Protein AF-A0A1B7VG88-F1 (afdb_monomer)

Sequence (111 aa):
MNPMKNVPGRVEEPDTAHDPNVTKEYDLTLTQVGSLISYVNSKCSANYNLYTFNCTTFAVESIRSAGQVAPSGSSWGICLPNALYKDLYQMKKRGDKSVTVAPLKSGERHE

Radius of gyration: 14.94 Å; Cα contacts (8 Å, |Δi|>4): 130;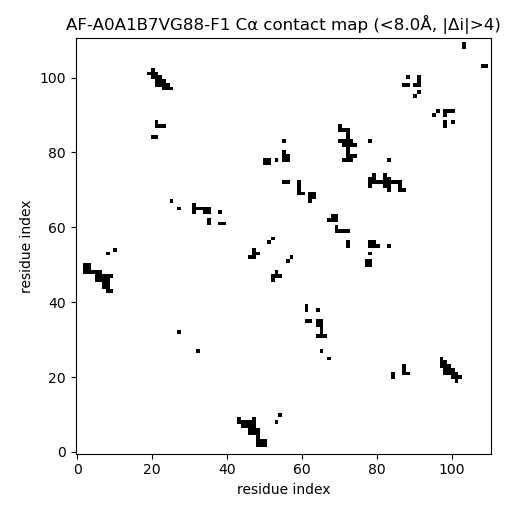 chains: 1; bounding box: 31×42×34 Å

pLDDT: mean 90.41, std 8.22, range [59.41, 98.31]

Foldseek 3Di:
DDLADWDFDDDDPPPPPDDDQKDFDDDADPVLVVQLVVLVVVCNRPTDHQFPHHPQNNVQVSCVSSVHDGFPCDDPNGRHPLSSLVRLVVCVVVPNPRMDGDDDDPPDDSD

Mean predicted aligned error: 4.61 Å

Solvent-accessible surface area (backbone atoms only — not comparable to full-atom values): 6715 Å² total; per-residue (Å²): 136,67,68,86,52,73,40,88,46,85,87,69,86,80,67,84,88,64,82,73,65,60,48,77,65,77,93,70,55,71,69,28,49,54,35,22,50,53,50,52,63,74,44,69,83,39,57,26,21,65,66,84,35,33,72,47,41,52,56,35,51,35,38,40,55,32,75,44,92,52,66,81,21,48,54,98,88,25,44,32,68,69,37,32,49,50,48,49,52,51,42,36,76,74,64,42,79,52,42,48,69,50,82,75,57,95,91,59,64,104,116

Secondary structure (DSSP, 8-state):
--TTS-EE----SS--S---SEEE-----HHHHHHHHHHHHHTTTPEEBTTTB-HHHHHHHHHHHTT------EETTEE-HHHHHHHHHHHHHTT-TTEEEPPPPTT----

Structure (mmCIF, N/CA/C/O backbone):
data_AF-A0A1B7VG88-F1
#
_entry.id   AF-A0A1B7VG88-F1
#
loop_
_atom_site.group_PDB
_atom_site.id
_atom_site.type_symbol
_atom_site.label_atom_id
_atom_site.label_alt_id
_atom_site.label_comp_id
_atom_site.label_asym_id
_atom_site.label_entity_id
_atom_site.label_seq_id
_atom_site.pdbx_PDB_ins_code
_atom_site.Cartn_x
_atom_site.Cartn_y
_atom_site.Cartn_z
_atom_site.occupancy
_atom_site.B_iso_or_equiv
_atom_site.auth_seq_id
_atom_site.auth_comp_id
_atom_site.auth_asym_id
_atom_site.auth_atom_id
_atom_site.pdbx_PDB_model_num
ATOM 1 N N . MET A 1 1 ? 7.020 18.276 -19.429 1.00 60.16 1 MET A N 1
ATOM 2 C CA . MET A 1 1 ? 6.880 16.964 -18.756 1.00 60.16 1 MET A CA 1
ATOM 3 C C . MET A 1 1 ? 5.870 16.143 -19.552 1.00 60.16 1 MET A C 1
ATOM 5 O O . MET A 1 1 ? 4.820 16.687 -19.858 1.00 60.16 1 MET A O 1
ATOM 9 N N . ASN A 1 2 ? 6.199 14.918 -19.984 1.00 74.94 2 ASN A N 1
ATOM 10 C CA . ASN A 1 2 ? 5.276 14.067 -20.753 1.00 74.94 2 ASN A CA 1
ATOM 11 C C . ASN A 1 2 ? 4.663 13.014 -19.809 1.00 74.94 2 ASN A C 1
ATOM 13 O O . ASN A 1 2 ? 5.389 12.099 -19.417 1.00 74.94 2 ASN A O 1
ATOM 17 N N . PRO A 1 3 ? 3.375 13.124 -19.439 1.00 71.31 3 PRO A N 1
ATOM 18 C CA . PRO A 1 3 ? 2.746 12.243 -18.451 1.00 71.31 3 PRO A CA 1
ATOM 19 C C . PRO A 1 3 ? 2.550 10.802 -18.947 1.00 71.31 3 PRO A C 1
ATOM 21 O O . PRO A 1 3 ? 2.326 9.908 -18.139 1.00 71.31 3 PRO A O 1
ATOM 24 N N . MET A 1 4 ? 2.674 10.562 -20.257 1.00 79.06 4 MET A N 1
ATOM 25 C CA . MET A 1 4 ? 2.591 9.229 -20.865 1.00 79.06 4 MET A CA 1
ATOM 26 C C . MET A 1 4 ? 3.937 8.492 -20.888 1.00 79.06 4 MET A C 1
ATOM 28 O O . MET A 1 4 ? 3.998 7.326 -21.277 1.00 79.06 4 MET A O 1
ATOM 32 N N . LYS A 1 5 ? 5.040 9.165 -20.534 1.00 84.94 5 LYS A N 1
ATOM 33 C CA . LYS A 1 5 ? 6.383 8.591 -20.626 1.00 84.94 5 LYS A CA 1
ATOM 34 C C . LYS A 1 5 ? 6.695 7.742 -19.393 1.00 84.94 5 LYS A C 1
ATOM 36 O O . LYS A 1 5 ? 6.583 8.211 -18.266 1.00 84.94 5 LYS A O 1
ATOM 41 N N . ASN A 1 6 ? 7.195 6.537 -19.642 1.00 87.56 6 ASN A N 1
ATOM 42 C CA . ASN A 1 6 ? 7.788 5.682 -18.622 1.00 87.56 6 ASN A CA 1
ATOM 43 C C . ASN A 1 6 ? 9.111 6.277 -18.118 1.00 87.56 6 ASN A C 1
ATOM 45 O O . ASN A 1 6 ? 9.982 6.636 -18.918 1.00 87.56 6 ASN A O 1
ATOM 49 N N . VAL A 1 7 ? 9.269 6.359 -16.801 1.00 86.31 7 VAL A N 1
ATOM 50 C CA . VAL A 1 7 ? 10.521 6.757 -16.137 1.00 86.31 7 VAL A CA 1
ATOM 51 C C . VAL A 1 7 ? 10.909 5.704 -15.099 1.00 86.31 7 VAL A C 1
ATOM 53 O O . VAL A 1 7 ? 10.020 5.000 -14.626 1.00 86.31 7 VAL A O 1
ATOM 56 N N . PRO A 1 8 ? 12.191 5.559 -14.723 1.00 86.25 8 PRO A N 1
ATOM 57 C CA . PRO A 1 8 ? 12.563 4.663 -13.630 1.00 86.25 8 PRO A CA 1
ATOM 58 C C . PRO A 1 8 ? 11.765 4.993 -12.361 1.00 86.25 8 PRO A C 1
ATOM 60 O O . PRO A 1 8 ? 11.738 6.148 -11.931 1.00 86.25 8 PRO A O 1
ATOM 63 N N . GLY A 1 9 ? 11.074 4.002 -11.795 1.00 80.38 9 GLY A N 1
ATOM 64 C CA . GLY A 1 9 ? 10.344 4.164 -10.541 1.00 80.38 9 GLY A CA 1
ATOM 65 C C . GLY A 1 9 ? 11.272 4.018 -9.339 1.00 80.38 9 GLY A C 1
ATOM 66 O O . GLY A 1 9 ? 12.145 3.156 -9.335 1.00 80.38 9 GLY A O 1
ATOM 67 N N . ARG A 1 10 ? 11.073 4.845 -8.309 1.00 79.06 10 ARG A N 1
ATOM 68 C CA . ARG A 1 10 ? 11.733 4.692 -7.006 1.00 79.06 10 ARG A CA 1
ATOM 69 C C . ARG A 1 10 ? 10.757 4.989 -5.877 1.00 79.06 10 ARG A C 1
ATOM 71 O O . ARG A 1 10 ? 9.914 5.874 -6.013 1.00 79.06 10 ARG A O 1
ATOM 78 N N . VAL A 1 11 ? 10.904 4.256 -4.782 1.00 78.06 11 VAL A N 1
ATOM 79 C CA . VAL A 1 11 ? 10.304 4.557 -3.481 1.00 78.06 11 VAL A CA 1
ATOM 80 C C . VAL A 1 11 ? 11.470 4.695 -2.517 1.00 78.06 11 VAL A C 1
ATOM 82 O O . VAL A 1 11 ? 12.347 3.833 -2.506 1.00 78.06 11 VAL A O 1
ATOM 85 N N . GLU A 1 12 ? 11.508 5.789 -1.769 1.00 80.12 12 GLU A N 1
ATOM 86 C CA . GLU A 1 12 ? 12.565 6.054 -0.797 1.00 80.12 12 GLU A CA 1
ATOM 87 C C . GLU A 1 12 ? 11.978 6.145 0.597 1.00 80.12 12 GLU A C 1
ATOM 89 O O . GLU A 1 12 ? 10.906 6.714 0.779 1.00 80.12 12 GLU A O 1
ATOM 94 N N . GLU A 1 13 ? 12.708 5.582 1.553 1.00 77.12 13 GLU A N 1
ATOM 95 C CA . GLU A 1 13 ? 12.389 5.634 2.972 1.00 77.12 13 GLU A CA 1
ATOM 96 C C . GLU A 1 13 ? 13.602 6.234 3.708 1.00 77.12 13 GLU A C 1
ATOM 98 O O . GLU A 1 13 ? 14.720 5.739 3.514 1.00 77.12 13 GLU A O 1
ATOM 103 N N . PRO A 1 14 ? 13.424 7.277 4.540 1.00 78.00 14 PRO A N 1
ATOM 104 C CA . PRO A 1 14 ? 12.159 7.962 4.824 1.00 78.00 14 PRO A CA 1
ATOM 105 C C . PRO A 1 14 ? 11.710 8.904 3.692 1.00 78.00 14 PRO A C 1
ATOM 107 O O . PRO A 1 14 ? 12.537 9.616 3.114 1.00 78.00 14 PRO A O 1
ATOM 110 N N . ASP A 1 15 ? 10.399 8.981 3.422 1.00 78.75 15 ASP A N 1
ATOM 111 C CA . ASP A 1 15 ? 9.841 10.124 2.683 1.00 78.75 15 ASP A CA 1
ATOM 112 C C . ASP A 1 15 ? 9.898 11.361 3.588 1.00 78.75 15 ASP A C 1
ATOM 114 O O . ASP A 1 15 ? 9.217 11.452 4.606 1.00 78.75 15 ASP A O 1
ATOM 118 N N . THR A 1 16 ? 10.764 12.304 3.228 1.00 84.25 16 THR A N 1
ATOM 119 C CA . THR A 1 16 ? 10.954 13.576 3.946 1.00 84.25 16 THR A CA 1
ATOM 120 C C . THR A 1 16 ? 10.321 14.756 3.217 1.00 84.25 16 THR A C 1
ATOM 122 O O . THR A 1 16 ? 10.348 15.878 3.719 1.00 84.25 16 THR A O 1
ATOM 125 N N . ALA A 1 17 ? 9.772 14.523 2.022 1.00 84.69 17 ALA A N 1
ATOM 126 C CA . ALA A 1 17 ? 9.201 15.561 1.177 1.00 84.69 17 ALA A CA 1
ATOM 127 C C . ALA A 1 17 ? 7.694 15.739 1.405 1.00 84.69 17 ALA A C 1
ATOM 129 O O . ALA A 1 17 ? 7.161 16.806 1.093 1.00 84.69 17 ALA A O 1
ATOM 130 N N . HIS A 1 18 ? 7.008 14.725 1.941 1.00 82.38 18 HIS A N 1
ATOM 131 C CA . HIS A 1 18 ? 5.557 14.744 2.104 1.00 82.38 18 HIS A CA 1
ATOM 132 C C . HIS A 1 18 ? 5.120 14.264 3.488 1.00 82.38 18 HIS A C 1
ATOM 134 O O . HIS A 1 18 ? 5.552 13.218 3.963 1.00 82.38 18 HIS A O 1
ATOM 140 N N . ASP A 1 19 ? 4.172 14.991 4.082 1.00 85.44 19 ASP A N 1
ATOM 141 C CA . ASP A 1 19 ? 3.422 14.527 5.248 1.00 85.44 19 ASP A CA 1
ATOM 142 C C . ASP A 1 19 ? 2.169 13.755 4.789 1.00 85.44 19 ASP A C 1
ATOM 144 O O . ASP A 1 19 ? 1.453 14.216 3.889 1.00 8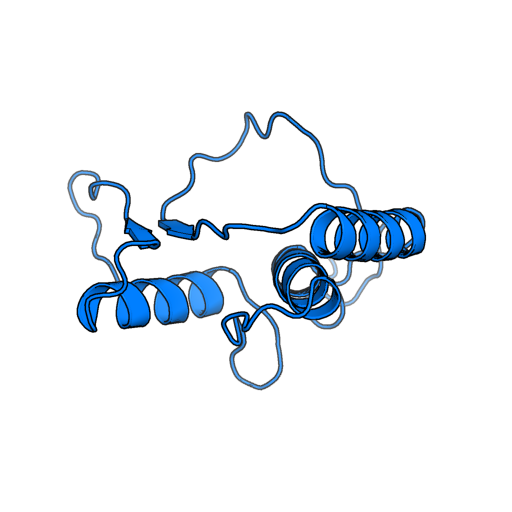5.44 19 ASP A O 1
ATOM 148 N N . PRO A 1 20 ? 1.841 12.601 5.397 1.00 87.19 20 PRO A N 1
ATOM 149 C CA . PRO A 1 20 ? 0.652 11.847 5.026 1.00 87.19 20 PRO A CA 1
ATOM 150 C C . PRO A 1 20 ? -0.628 12.541 5.513 1.00 87.19 20 PRO A C 1
ATOM 152 O O . PRO A 1 20 ? -0.838 12.738 6.707 1.00 87.19 20 PRO A O 1
ATOM 155 N N . ASN A 1 21 ? -1.553 12.824 4.590 1.00 90.75 21 ASN A N 1
ATOM 156 C CA . ASN A 1 21 ? -2.892 13.333 4.929 1.00 90.75 21 ASN A CA 1
ATOM 157 C C . ASN A 1 21 ? -3.834 12.235 5.460 1.00 90.75 21 ASN A C 1
ATOM 159 O O . ASN A 1 21 ? -4.848 12.521 6.103 1.00 90.75 21 ASN A O 1
ATOM 163 N N . VAL A 1 22 ? -3.535 10.971 5.154 1.00 92.88 22 VAL A N 1
ATOM 164 C CA . VAL A 1 22 ? -4.263 9.794 5.631 1.00 92.88 22 VAL A CA 1
ATOM 165 C C . VAL A 1 22 ? -3.333 8.584 5.647 1.00 92.88 22 VAL A C 1
ATOM 167 O O . VAL A 1 22 ? -2.537 8.400 4.728 1.00 92.88 22 VAL A O 1
ATOM 170 N N . THR A 1 23 ? -3.484 7.737 6.659 1.00 94.06 23 THR A N 1
ATOM 171 C CA . THR A 1 23 ? -2.738 6.488 6.829 1.00 94.06 23 THR A CA 1
ATOM 172 C C . THR A 1 23 ? -3.718 5.344 7.047 1.00 94.06 23 THR A C 1
ATOM 174 O O . THR A 1 23 ? -4.722 5.508 7.741 1.00 94.06 23 THR A O 1
ATOM 177 N N . LYS A 1 24 ? -3.431 4.182 6.457 1.00 95.81 24 LYS A N 1
ATOM 178 C CA . LYS A 1 24 ? -4.137 2.922 6.708 1.00 95.81 24 LYS A CA 1
ATOM 179 C C . LYS A 1 24 ? -3.134 1.893 7.203 1.00 95.81 24 LYS A C 1
ATOM 181 O O . LYS A 1 24 ? -2.168 1.598 6.507 1.00 95.81 24 LYS A O 1
ATOM 186 N N . GLU A 1 25 ? -3.410 1.320 8.361 1.00 96.25 25 GLU A N 1
ATOM 187 C CA . GLU A 1 25 ? -2.581 0.284 8.970 1.00 96.25 25 GLU A CA 1
ATOM 188 C C . GLU A 1 25 ? -3.137 -1.108 8.652 1.00 96.25 25 GLU A C 1
ATOM 190 O O . GLU A 1 25 ? -4.349 -1.290 8.486 1.00 96.25 25 GLU A O 1
ATOM 195 N N . TYR A 1 26 ? -2.253 -2.095 8.532 1.00 96.38 26 TYR A N 1
ATOM 196 C CA . TYR A 1 26 ? -2.616 -3.496 8.338 1.00 96.38 26 TYR A CA 1
ATOM 197 C C . TYR A 1 26 ? -1.788 -4.358 9.279 1.00 96.38 26 TYR A C 1
ATOM 199 O O . TYR A 1 26 ? -0.559 -4.310 9.236 1.00 96.38 26 TYR A O 1
ATOM 207 N N . ASP A 1 27 ? -2.464 -5.198 10.055 1.00 96.38 27 ASP A N 1
ATOM 208 C CA . ASP A 1 27 ? -1.806 -6.262 10.800 1.00 96.38 27 ASP A CA 1
ATOM 209 C C . ASP A 1 27 ? -1.526 -7.423 9.846 1.00 96.38 27 ASP A C 1
ATOM 211 O O . ASP A 1 27 ? -2.439 -8.007 9.251 1.00 96.38 27 ASP A O 1
ATOM 215 N N . LEU A 1 28 ? -0.245 -7.736 9.666 1.00 96.88 28 LEU A N 1
ATOM 216 C CA . LEU A 1 28 ? 0.210 -8.789 8.766 1.00 96.88 28 LEU A CA 1
ATOM 217 C C . LEU A 1 28 ? 0.850 -9.923 9.562 1.00 96.88 28 LEU A C 1
ATOM 219 O O . LEU A 1 28 ? 1.697 -9.706 10.425 1.00 96.88 28 LEU A O 1
ATOM 223 N N . THR A 1 29 ? 0.498 -11.156 9.211 1.00 98.12 29 THR A N 1
ATOM 224 C CA . THR A 1 29 ? 1.270 -12.331 9.631 1.00 98.12 29 THR A CA 1
ATOM 225 C C . THR A 1 29 ? 2.621 -12.373 8.912 1.00 98.12 29 THR A C 1
ATOM 227 O O . THR A 1 29 ? 2.793 -11.780 7.844 1.00 98.12 29 THR A O 1
ATOM 230 N N . LEU A 1 30 ? 3.574 -13.152 9.434 1.00 97.69 30 LEU A N 1
ATOM 231 C CA . LEU A 1 30 ? 4.892 -13.318 8.809 1.00 97.69 30 LEU A CA 1
ATOM 232 C C . LEU A 1 30 ? 4.805 -13.778 7.341 1.00 97.69 30 LEU A C 1
ATOM 234 O O . LEU A 1 30 ? 5.532 -13.274 6.487 1.00 97.69 30 LEU A O 1
ATOM 238 N N . THR A 1 31 ? 3.885 -14.690 7.019 1.00 98.19 31 THR A N 1
ATOM 239 C CA . THR A 1 31 ? 3.674 -15.169 5.643 1.00 98.19 31 THR A CA 1
ATOM 240 C C . THR A 1 31 ? 3.167 -14.061 4.717 1.00 98.19 31 THR A C 1
ATOM 242 O O . THR A 1 31 ? 3.594 -13.965 3.564 1.00 98.19 31 THR A O 1
ATOM 245 N N . GLN A 1 32 ? 2.288 -13.190 5.216 1.00 98.31 32 GLN A N 1
ATOM 246 C CA . GLN A 1 32 ? 1.782 -12.051 4.448 1.00 98.31 32 GLN A CA 1
ATOM 247 C C . GLN A 1 32 ? 2.872 -10.999 4.227 1.00 98.31 32 GLN A C 1
ATOM 249 O O . GLN A 1 32 ? 2.996 -10.487 3.116 1.00 98.31 32 GLN A O 1
ATOM 254 N N . VAL A 1 33 ? 3.717 -10.748 5.234 1.00 97.94 33 VAL A N 1
ATOM 255 C CA . VAL A 1 33 ? 4.917 -9.910 5.086 1.00 97.94 33 VAL A CA 1
ATOM 256 C C . VAL A 1 33 ? 5.853 -10.488 4.021 1.00 97.94 33 VAL A C 1
ATOM 258 O O . VAL A 1 33 ? 6.285 -9.761 3.131 1.00 97.94 33 VAL A O 1
ATOM 261 N N . GLY A 1 34 ? 6.117 -11.799 4.039 1.00 98.31 34 GLY A N 1
ATOM 262 C CA . GLY A 1 34 ? 6.938 -12.457 3.015 1.00 98.31 34 GLY A CA 1
ATOM 263 C C . GLY A 1 34 ? 6.367 -12.319 1.596 1.00 98.31 34 GLY A C 1
ATOM 264 O O . GLY A 1 34 ? 7.113 -12.095 0.640 1.00 98.31 34 GLY A O 1
ATOM 265 N N . SER A 1 35 ? 5.041 -12.385 1.461 1.00 98.31 35 SER A N 1
ATOM 266 C CA . SER A 1 35 ? 4.348 -12.203 0.176 1.00 98.31 35 SER A CA 1
ATOM 267 C C . SER A 1 35 ? 4.432 -10.754 -0.316 1.00 98.31 35 SER A C 1
ATOM 269 O O . SER A 1 35 ? 4.715 -10.516 -1.491 1.00 98.31 35 SER A O 1
ATOM 271 N N . LEU A 1 36 ? 4.277 -9.784 0.591 1.00 97.62 36 LEU A N 1
ATOM 272 C CA . LEU A 1 36 ? 4.465 -8.361 0.304 1.00 97.62 36 LEU A CA 1
ATOM 273 C C . LEU A 1 36 ? 5.895 -8.074 -0.161 1.00 97.62 36 LEU A C 1
ATOM 275 O O . LEU A 1 36 ? 6.085 -7.474 -1.215 1.00 97.62 36 LEU A O 1
ATOM 279 N N . ILE A 1 37 ? 6.904 -8.542 0.580 1.00 96.81 37 ILE A N 1
ATOM 280 C CA . ILE A 1 37 ? 8.320 -8.346 0.231 1.00 96.81 37 ILE A CA 1
ATOM 281 C C . ILE A 1 37 ? 8.633 -8.965 -1.136 1.00 96.81 37 ILE A C 1
ATOM 283 O O . ILE A 1 37 ? 9.323 -8.351 -1.949 1.00 96.81 37 ILE A O 1
ATOM 287 N N . SER A 1 38 ? 8.093 -10.151 -1.427 1.00 97.75 38 SER A N 1
ATOM 288 C CA . SER A 1 38 ? 8.271 -10.801 -2.732 1.00 97.75 38 SER A CA 1
ATOM 289 C C . SER A 1 38 ? 7.705 -9.951 -3.873 1.00 97.75 38 SER A C 1
ATOM 291 O O . SER A 1 38 ? 8.367 -9.777 -4.899 1.00 97.75 38 SER A O 1
ATOM 293 N N . TYR A 1 39 ? 6.517 -9.366 -3.685 1.00 97.12 39 TYR A N 1
ATOM 294 C CA . TYR A 1 39 ? 5.944 -8.432 -4.650 1.00 97.12 39 TYR A CA 1
ATOM 295 C C . TYR A 1 39 ? 6.817 -7.182 -4.814 1.00 97.12 39 TYR A C 1
ATOM 297 O O . TYR A 1 39 ? 7.164 -6.840 -5.943 1.00 97.12 39 TYR A O 1
ATOM 305 N N . VAL A 1 40 ? 7.234 -6.543 -3.717 1.00 94.50 40 VAL A N 1
ATOM 306 C CA . VAL A 1 40 ? 8.093 -5.347 -3.748 1.00 94.50 40 VAL A CA 1
ATOM 307 C C . VAL A 1 40 ? 9.381 -5.617 -4.528 1.00 94.50 40 VAL A C 1
ATOM 309 O O . VAL A 1 40 ? 9.699 -4.879 -5.461 1.00 94.50 40 VAL A O 1
ATOM 312 N N . ASN A 1 41 ? 10.064 -6.723 -4.230 1.00 94.69 41 ASN A N 1
ATOM 313 C CA . ASN A 1 41 ? 11.294 -7.115 -4.916 1.00 94.69 41 ASN A CA 1
ATOM 314 C C . ASN A 1 41 ? 11.073 -7.355 -6.417 1.00 94.69 41 ASN A C 1
ATOM 316 O O . ASN A 1 41 ? 11.909 -6.975 -7.236 1.00 94.69 41 ASN A O 1
ATOM 320 N N . SER A 1 42 ? 9.921 -7.913 -6.808 1.00 95.00 42 SER A N 1
ATOM 321 C CA . SER A 1 42 ? 9.574 -8.105 -8.226 1.00 95.00 42 SER A CA 1
ATOM 322 C C . SER A 1 42 ? 9.407 -6.790 -9.005 1.00 95.00 42 SER A C 1
ATOM 324 O O . SER A 1 42 ? 9.408 -6.796 -10.237 1.00 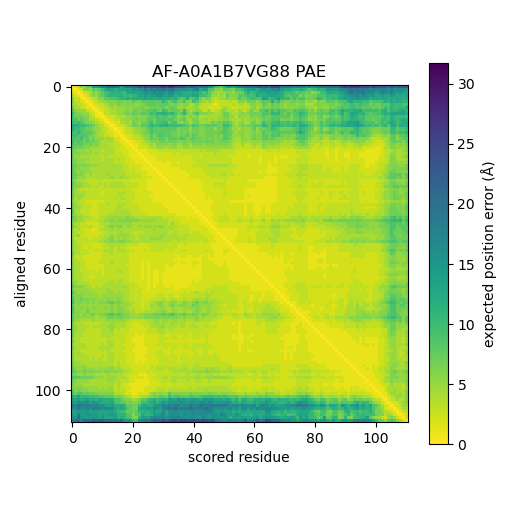95.00 42 SER A O 1
ATOM 326 N N . LYS A 1 43 ? 9.261 -5.655 -8.305 1.00 94.19 43 LYS A N 1
ATOM 327 C CA . LYS A 1 43 ? 9.032 -4.328 -8.889 1.00 94.19 43 LYS A CA 1
ATOM 328 C C . LYS A 1 43 ? 10.233 -3.386 -8.788 1.00 94.19 43 LYS A C 1
ATOM 330 O O . LYS A 1 43 ? 10.127 -2.264 -9.272 1.00 94.19 43 LYS A O 1
ATOM 335 N N . CYS A 1 44 ? 11.383 -3.816 -8.259 1.00 89.31 44 CYS A N 1
ATOM 336 C CA . CYS A 1 44 ? 12.576 -2.960 -8.136 1.00 89.31 44 CYS A CA 1
ATOM 337 C C . CYS A 1 44 ? 13.079 -2.377 -9.470 1.00 89.31 44 CYS A C 1
ATOM 339 O O . CYS A 1 44 ? 13.741 -1.345 -9.475 1.00 89.31 44 CYS A O 1
ATOM 341 N N . SER A 1 45 ? 12.768 -3.015 -10.602 1.00 89.19 45 SER A N 1
ATOM 342 C CA . SER A 1 45 ? 13.111 -2.524 -11.947 1.00 89.19 45 SER A CA 1
ATOM 343 C C . SER A 1 45 ? 11.895 -2.038 -12.743 1.00 89.19 45 SER A C 1
ATOM 345 O O . SER A 1 45 ? 11.974 -1.882 -13.961 1.00 89.19 45 SER A O 1
ATOM 347 N N . ALA A 1 46 ? 10.747 -1.837 -12.088 1.00 90.75 46 ALA A N 1
ATOM 348 C CA . ALA A 1 46 ? 9.540 -1.375 -12.755 1.00 90.75 46 ALA A CA 1
ATOM 349 C C . ALA A 1 46 ? 9.666 0.095 -13.183 1.00 90.75 46 ALA A C 1
ATOM 351 O O . ALA A 1 46 ? 10.220 0.942 -12.479 1.00 90.75 46 ALA A O 1
ATOM 352 N N . ASN A 1 47 ? 9.092 0.409 -14.343 1.00 92.44 47 ASN A N 1
ATOM 353 C CA . ASN A 1 47 ? 8.965 1.789 -14.785 1.00 92.44 47 ASN A CA 1
ATOM 354 C C . ASN A 1 47 ? 7.726 2.431 -14.157 1.00 92.44 47 ASN A C 1
ATOM 356 O O . ASN A 1 47 ? 6.633 1.869 -14.210 1.00 92.44 47 ASN A O 1
ATOM 360 N N . TYR A 1 48 ? 7.897 3.635 -13.627 1.00 90.56 48 TYR A N 1
ATOM 361 C CA . TYR A 1 48 ? 6.810 4.512 -13.236 1.00 90.56 48 TYR A CA 1
ATOM 362 C C . TYR A 1 48 ? 6.097 5.065 -14.474 1.00 90.56 48 TYR A C 1
ATOM 364 O O . TYR A 1 48 ? 6.729 5.593 -15.395 1.00 90.56 48 TYR A O 1
ATOM 372 N N . ASN A 1 49 ? 4.770 5.003 -14.451 1.00 91.81 49 ASN A N 1
ATOM 373 C CA . ASN A 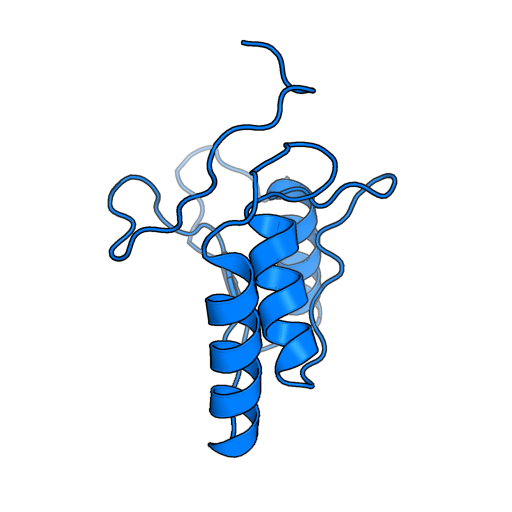1 49 ? 3.872 5.636 -15.403 1.00 91.81 49 ASN A CA 1
ATOM 374 C C . ASN A 1 49 ? 2.663 6.194 -14.653 1.00 91.81 49 ASN A C 1
ATOM 376 O O . ASN A 1 49 ? 2.021 5.472 -13.889 1.00 91.81 49 ASN A O 1
ATOM 380 N N . LEU A 1 50 ? 2.318 7.456 -14.909 1.00 89.31 50 LEU A N 1
ATOM 381 C CA . LEU A 1 50 ? 1.232 8.131 -14.202 1.00 89.31 50 LEU A CA 1
ATOM 382 C C . LEU A 1 50 ? -0.115 7.404 -14.336 1.00 89.31 50 LEU A C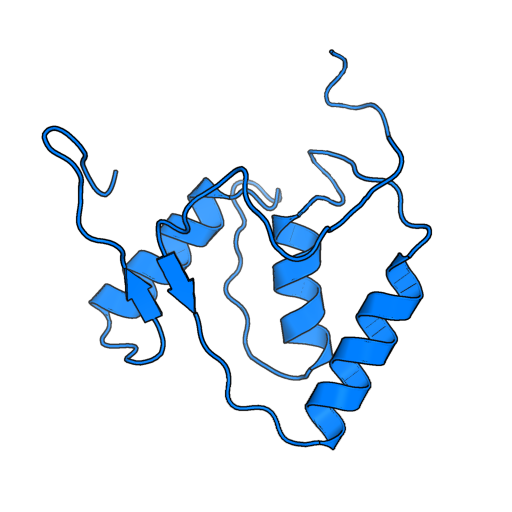 1
ATOM 384 O O . LEU A 1 50 ? -0.900 7.419 -13.392 1.00 89.31 50 LEU A O 1
ATOM 388 N N . TYR A 1 51 ? -0.372 6.769 -15.478 1.00 90.56 51 TYR A N 1
ATOM 389 C CA . TYR A 1 51 ? -1.664 6.170 -15.801 1.00 90.56 51 TYR A CA 1
ATOM 390 C C . TYR A 1 51 ? -1.718 4.661 -15.568 1.00 90.56 51 TYR A C 1
ATOM 392 O O . TYR A 1 51 ? -2.794 4.145 -15.279 1.00 90.56 51 TYR A O 1
ATOM 400 N N . THR A 1 52 ? -0.589 3.953 -15.691 1.00 90.44 52 THR A N 1
ATOM 401 C CA . THR A 1 52 ? -0.584 2.478 -15.671 1.00 90.44 52 THR A CA 1
ATOM 402 C C . THR A 1 52 ? 0.161 1.851 -14.497 1.00 90.44 52 THR A C 1
ATOM 404 O O . THR A 1 52 ? -0.160 0.726 -14.135 1.00 90.44 52 THR A O 1
ATOM 407 N N . PHE A 1 53 ? 1.164 2.517 -13.912 1.00 92.75 53 PHE A N 1
ATOM 408 C CA . PHE A 1 53 ? 1.904 1.981 -12.763 1.00 92.75 53 PHE A CA 1
ATOM 409 C C . PHE A 1 53 ? 2.599 3.103 -11.986 1.00 92.75 5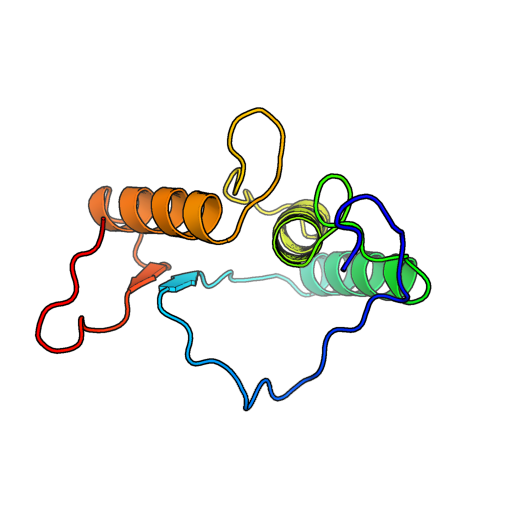3 PHE A C 1
ATOM 411 O O . PHE A 1 53 ? 3.721 3.504 -12.293 1.00 92.75 53 PHE A O 1
ATOM 418 N N . ASN A 1 54 ? 1.912 3.630 -10.977 1.00 92.00 54 ASN A N 1
ATOM 419 C CA . ASN A 1 54 ? 2.384 4.736 -10.142 1.00 92.00 54 ASN A CA 1
ATOM 420 C C . ASN A 1 54 ? 2.447 4.336 -8.657 1.00 92.00 54 ASN A C 1
ATOM 422 O O . ASN A 1 54 ? 2.184 3.188 -8.300 1.00 92.00 54 ASN A O 1
ATOM 426 N N . CYS A 1 55 ? 2.761 5.291 -7.778 1.00 90.19 55 CYS A N 1
ATOM 427 C CA . CYS A 1 55 ? 2.855 5.062 -6.334 1.00 90.19 55 CYS A CA 1
ATOM 428 C C . CYS A 1 55 ? 1.565 4.480 -5.728 1.00 90.19 55 CYS A C 1
ATOM 430 O O . CYS A 1 55 ? 1.634 3.562 -4.915 1.00 90.19 55 CYS A O 1
ATOM 432 N N . THR A 1 56 ? 0.390 4.948 -6.159 1.00 93.94 56 THR A N 1
ATOM 433 C CA . THR A 1 56 ? -0.904 4.428 -5.694 1.00 93.94 56 THR A CA 1
ATOM 434 C C . THR A 1 56 ? -1.125 2.991 -6.154 1.00 93.94 56 THR A C 1
ATOM 436 O O . THR A 1 56 ? -1.559 2.159 -5.362 1.00 93.94 56 THR A O 1
ATOM 43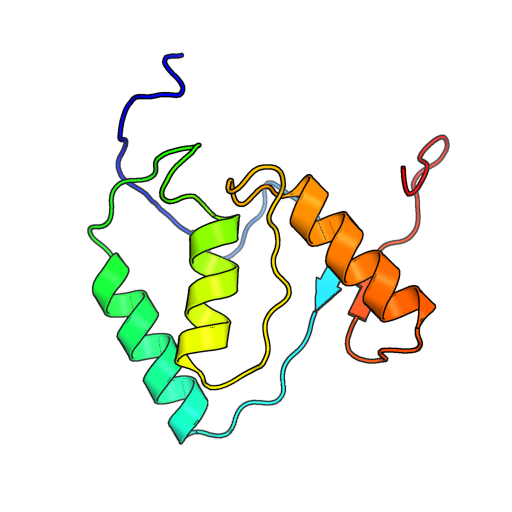9 N N . THR A 1 57 ? -0.774 2.681 -7.405 1.00 95.38 57 THR A N 1
ATOM 440 C CA . THR A 1 57 ? -0.844 1.308 -7.938 1.00 95.38 57 THR A CA 1
ATOM 441 C C . THR A 1 57 ? 0.061 0.383 -7.133 1.00 95.38 57 THR A C 1
ATOM 443 O O . THR A 1 57 ? -0.385 -0.647 -6.638 1.00 95.38 57 THR A O 1
ATOM 446 N N . PHE A 1 58 ? 1.315 0.794 -6.929 1.00 94.75 58 PHE A N 1
ATOM 447 C CA . PHE A 1 58 ? 2.297 0.041 -6.159 1.00 94.75 58 PHE A CA 1
ATOM 448 C C . PHE A 1 58 ? 1.831 -0.227 -4.721 1.00 94.75 58 PHE A C 1
ATOM 450 O O . PHE A 1 58 ? 1.905 -1.370 -4.270 1.00 94.75 58 PHE A O 1
ATOM 457 N N . ALA A 1 59 ? 1.301 0.783 -4.024 1.00 93.75 59 ALA A N 1
ATOM 458 C CA . ALA A 1 59 ? 0.789 0.634 -2.663 1.00 93.75 59 ALA A CA 1
ATOM 459 C C . ALA A 1 59 ? -0.405 -0.337 -2.590 1.00 93.75 59 ALA A C 1
ATOM 461 O O . ALA A 1 59 ? -0.411 -1.256 -1.771 1.00 93.75 59 ALA A O 1
ATOM 462 N N . VAL A 1 60 ? -1.399 -0.172 -3.470 1.00 96.06 60 VAL A N 1
ATOM 463 C CA . VAL A 1 60 ? -2.599 -1.025 -3.507 1.00 96.06 60 VAL A CA 1
ATOM 464 C C . VAL A 1 60 ? -2.239 -2.473 -3.849 1.00 96.06 60 VAL A C 1
ATOM 466 O O . VAL A 1 60 ? -2.712 -3.399 -3.188 1.00 96.06 60 VAL A O 1
ATOM 469 N N . GLU A 1 61 ? -1.390 -2.690 -4.853 1.00 96.38 61 GLU A N 1
ATOM 470 C CA . GLU A 1 61 ? -0.976 -4.033 -5.265 1.00 96.38 61 GLU A CA 1
ATOM 471 C C . GLU A 1 61 ? -0.094 -4.727 -4.217 1.00 96.38 61 GLU A C 1
ATOM 473 O O . GLU A 1 61 ? -0.283 -5.921 -3.999 1.00 96.38 61 GLU A O 1
ATOM 478 N N . SER A 1 62 ? 0.768 -3.998 -3.494 1.00 96.19 62 SER A N 1
ATOM 479 C CA . SER A 1 62 ? 1.587 -4.560 -2.400 1.00 96.19 62 SER A CA 1
ATOM 480 C C . SER A 1 62 ? 0.735 -5.130 -1.262 1.00 96.19 62 SER A C 1
ATOM 482 O O . SER A 1 62 ? 1.028 -6.187 -0.700 1.00 96.19 62 SER A O 1
ATOM 484 N N . ILE A 1 63 ? -0.358 -4.444 -0.924 1.00 97.44 63 ILE A N 1
ATOM 485 C CA . ILE A 1 63 ? -1.300 -4.907 0.101 1.00 97.44 63 ILE A CA 1
ATOM 486 C C . ILE A 1 63 ? -2.126 -6.090 -0.417 1.00 97.44 63 ILE A C 1
ATOM 488 O O . ILE A 1 63 ? -2.301 -7.080 0.297 1.00 97.44 63 ILE A O 1
ATOM 492 N N . ARG A 1 64 ? -2.572 -6.051 -1.680 1.00 97.75 64 ARG A N 1
ATOM 493 C CA . ARG A 1 64 ? -3.276 -7.187 -2.301 1.00 97.75 64 ARG A CA 1
ATOM 494 C C . ARG A 1 64 ? -2.397 -8.433 -2.385 1.00 97.75 64 ARG A C 1
ATOM 496 O O . ARG A 1 64 ? -2.886 -9.524 -2.109 1.00 97.75 64 ARG A O 1
ATOM 503 N N . SER A 1 65 ? -1.108 -8.294 -2.703 1.00 98.00 65 SER A N 1
ATOM 504 C CA . SER A 1 65 ? -0.174 -9.427 -2.721 1.00 98.00 65 SER A CA 1
ATOM 505 C C . SER A 1 65 ? 0.064 -10.019 -1.332 1.00 98.00 65 SER A C 1
ATOM 507 O O . SER A 1 65 ? 0.383 -11.196 -1.219 1.00 98.00 65 SER A O 1
ATOM 509 N N . ALA A 1 66 ? -0.139 -9.235 -0.270 1.00 97.94 66 ALA A N 1
ATOM 510 C CA . ALA A 1 66 ? -0.147 -9.717 1.111 1.00 97.94 66 ALA A CA 1
ATOM 511 C C . ALA A 1 66 ? -1.463 -10.431 1.498 1.00 97.94 66 ALA A C 1
ATOM 513 O O . ALA A 1 66 ? -1.651 -10.799 2.658 1.00 97.94 66 ALA A O 1
ATOM 514 N N . GLY A 1 67 ? -2.405 -10.601 0.564 1.00 97.38 67 GLY A N 1
ATOM 515 C CA . GLY A 1 67 ? -3.712 -11.217 0.806 1.00 97.38 67 GLY A CA 1
ATOM 516 C C . GLY A 1 67 ? -4.692 -10.330 1.580 1.00 97.38 67 GLY A C 1
ATOM 517 O O . GLY A 1 67 ? -5.701 -10.827 2.072 1.00 97.38 67 GLY A O 1
ATOM 518 N N . GLN A 1 68 ? -4.401 -9.035 1.716 1.00 97.25 68 GLN A N 1
ATOM 519 C CA . 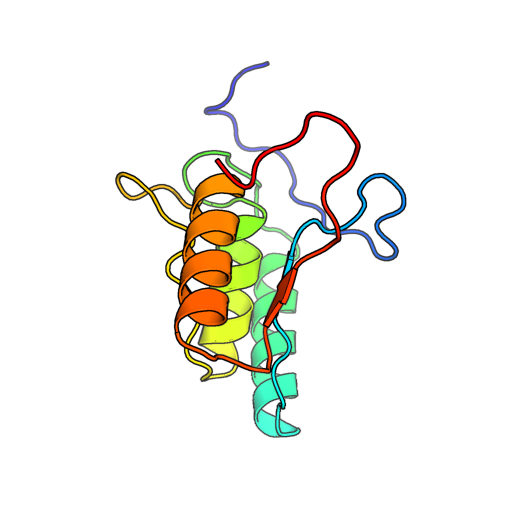GLN A 1 68 ? -5.269 -8.079 2.398 1.00 97.25 68 GLN A CA 1
ATOM 520 C C . GLN A 1 68 ? -6.232 -7.402 1.417 1.00 97.25 68 GLN A C 1
ATOM 522 O O . GLN A 1 68 ? -5.935 -7.215 0.233 1.00 97.25 68 GLN A O 1
ATOM 527 N N . VAL A 1 69 ? -7.389 -6.977 1.927 1.00 94.62 69 VAL A N 1
ATOM 528 C CA . VAL A 1 69 ? -8.324 -6.148 1.159 1.00 94.62 69 VAL A CA 1
ATOM 529 C C . VAL A 1 69 ? -7.788 -4.719 1.114 1.00 94.62 69 VAL A C 1
ATOM 531 O O . VAL A 1 69 ? -7.784 -4.020 2.124 1.00 94.62 69 VAL A O 1
ATOM 534 N N . ALA A 1 70 ? -7.350 -4.285 -0.066 1.00 94.38 70 ALA A N 1
ATOM 535 C CA . ALA A 1 70 ? -6.910 -2.915 -0.305 1.00 94.38 70 ALA A CA 1
ATOM 536 C C . ALA A 1 70 ? -8.050 -2.049 -0.878 1.00 94.38 70 ALA A C 1
ATOM 538 O O . ALA A 1 70 ? -8.861 -2.563 -1.661 1.00 94.38 70 ALA A O 1
ATOM 539 N N . PRO A 1 71 ? -8.091 -0.736 -0.572 1.00 94.25 71 PRO A N 1
ATOM 540 C CA . PRO A 1 71 ? -8.961 0.207 -1.276 1.00 94.25 71 PRO A CA 1
ATOM 541 C C . PRO A 1 71 ? -8.690 0.180 -2.786 1.00 94.25 71 PRO A C 1
ATOM 543 O O . PRO A 1 71 ? -7.634 -0.270 -3.240 1.00 94.25 71 PRO A O 1
ATOM 546 N N . SER A 1 72 ? -9.646 0.662 -3.582 1.00 92.12 72 SER A N 1
ATOM 547 C CA . SER A 1 72 ? -9.444 0.723 -5.032 1.00 92.12 72 SER A CA 1
ATOM 548 C C . SER A 1 72 ? -8.317 1.696 -5.365 1.00 92.12 72 SER A C 1
ATOM 550 O O . SER A 1 72 ? -7.480 1.404 -6.216 1.00 92.12 72 SER A O 1
ATOM 552 N N . GLY A 1 73 ? -8.307 2.844 -4.678 1.00 91.62 73 GLY A N 1
ATOM 553 C CA . GLY A 1 73 ? -7.425 3.957 -4.979 1.00 91.62 73 GLY A CA 1
ATOM 554 C C . GLY A 1 73 ? -7.584 4.480 -6.400 1.00 91.62 73 GLY A C 1
ATOM 555 O O . GLY A 1 73 ? -6.667 5.123 -6.896 1.00 91.62 73 GLY A O 1
ATOM 556 N N . SER A 1 74 ? -8.704 4.191 -7.069 1.00 93.75 74 SER A N 1
ATOM 557 C CA . SER A 1 74 ? -8.854 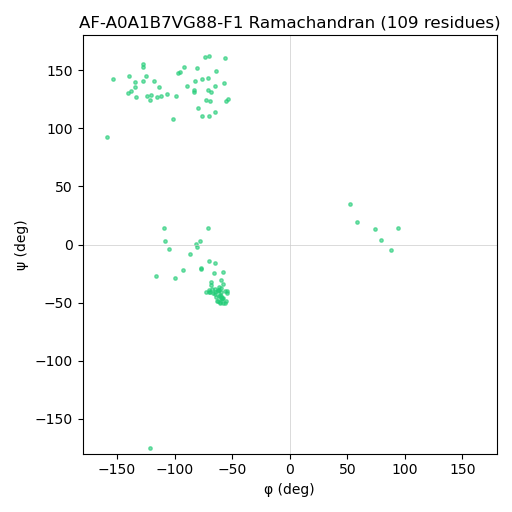4.373 -8.511 1.00 93.75 74 SER A CA 1
ATOM 558 C C . SER A 1 74 ? -10.053 5.241 -8.878 1.00 93.75 74 SER A C 1
ATOM 560 O O . SER A 1 74 ? -11.102 5.186 -8.241 1.00 93.75 74 SER A O 1
ATOM 562 N N . SER A 1 75 ? -9.906 6.032 -9.936 1.00 92.44 75 SER A N 1
ATOM 563 C CA . SER A 1 75 ? -10.990 6.779 -10.574 1.00 92.44 75 SER A CA 1
ATOM 564 C C . SER A 1 75 ? -10.828 6.662 -12.084 1.00 92.44 75 SER A C 1
ATOM 566 O O . SER A 1 75 ? -9.717 6.803 -12.591 1.00 92.44 75 SER A O 1
ATOM 568 N N . TRP A 1 76 ? -11.912 6.347 -12.801 1.00 89.38 76 TRP A N 1
ATOM 569 C CA . TRP A 1 76 ? -11.887 6.103 -14.253 1.00 89.38 76 TRP A CA 1
ATOM 570 C C . TRP A 1 76 ? -10.834 5.067 -14.697 1.00 89.38 76 TRP A C 1
ATOM 572 O O . TRP A 1 76 ? -10.232 5.194 -15.758 1.00 89.38 76 TRP A O 1
ATOM 582 N N . GLY A 1 77 ? -10.593 4.044 -13.867 1.00 88.75 77 GLY A N 1
ATOM 583 C CA . GLY A 1 77 ? -9.617 2.982 -14.140 1.00 88.75 77 GLY A CA 1
ATOM 584 C C . GLY A 1 77 ? -8.154 3.354 -13.874 1.00 88.75 77 GLY A C 1
ATOM 585 O O . GLY A 1 77 ? -7.277 2.535 -14.123 1.00 88.75 77 GLY A O 1
ATOM 586 N N . ILE A 1 78 ? -7.881 4.552 -13.349 1.00 89.81 78 ILE A N 1
ATOM 587 C CA . ILE A 1 78 ? -6.527 5.034 -13.054 1.00 89.81 78 ILE A CA 1
ATOM 588 C C . ILE A 1 78 ? -6.360 5.139 -11.539 1.00 89.81 78 ILE A C 1
ATOM 590 O O . ILE A 1 78 ? -7.167 5.784 -10.867 1.00 89.81 78 ILE A O 1
ATOM 594 N N . CYS A 1 79 ? -5.304 4.533 -10.996 1.00 93.75 79 CYS A N 1
ATOM 595 C CA . CYS A 1 79 ? -4.941 4.687 -9.588 1.00 93.75 79 CYS A CA 1
ATOM 596 C C . CYS A 1 79 ? -4.440 6.116 -9.330 1.00 93.75 79 CYS A C 1
ATOM 598 O O . CYS A 1 79 ? -3.494 6.554 -9.977 1.00 93.75 79 CYS A O 1
ATOM 600 N N . LEU A 1 80 ? -5.051 6.848 -8.399 1.00 94.06 80 LEU A N 1
ATOM 601 C CA . LEU A 1 80 ? -4.739 8.251 -8.116 1.00 94.06 80 LEU A CA 1
ATOM 602 C C . LEU A 1 80 ? -4.637 8.495 -6.603 1.00 94.06 80 LEU A C 1
ATOM 604 O O . LEU A 1 80 ? -5.518 8.041 -5.868 1.00 94.06 80 LEU A O 1
ATOM 608 N N . PRO A 1 81 ? -3.669 9.303 -6.127 1.00 91.69 81 PRO A N 1
ATOM 609 C CA . PRO A 1 81 ? -3.548 9.628 -4.704 1.00 91.69 81 PRO A CA 1
ATOM 610 C C . PRO A 1 81 ? -4.833 10.213 -4.100 1.00 91.69 81 PRO A C 1
ATOM 612 O O . PRO A 1 81 ? -5.261 9.785 -3.034 1.00 91.69 81 PRO A O 1
ATOM 615 N N . ASN A 1 82 ? -5.516 11.113 -4.818 1.00 92.50 82 ASN A N 1
ATOM 616 C CA . ASN A 1 82 ? -6.776 11.708 -4.351 1.00 92.50 82 ASN A CA 1
ATOM 617 C C . ASN A 1 82 ? -7.930 10.692 -4.302 1.00 92.50 82 ASN A C 1
ATOM 619 O O . ASN A 1 82 ? -8.798 10.783 -3.436 1.00 92.50 82 ASN A O 1
ATOM 623 N N . ALA A 1 83 ? -7.946 9.709 -5.210 1.00 94.94 83 ALA A N 1
ATOM 624 C CA . ALA A 1 83 ? -8.939 8.637 -5.173 1.00 94.94 83 ALA A CA 1
ATOM 625 C C . ALA A 1 83 ? -8.680 7.698 -3.987 1.00 94.94 83 ALA A C 1
ATOM 627 O O . ALA A 1 83 ? -9.612 7.346 -3.269 1.00 94.94 83 ALA A O 1
ATOM 628 N N . LEU A 1 84 ? -7.411 7.370 -3.721 1.00 95.44 84 LEU A N 1
ATOM 629 C CA . LEU A 1 84 ? -7.016 6.610 -2.535 1.00 95.44 84 LEU A CA 1
ATOM 630 C C . LEU A 1 84 ? -7.377 7.345 -1.242 1.00 95.44 84 LEU A C 1
ATOM 632 O O . LEU A 1 84 ? -7.954 6.740 -0.342 1.00 95.44 84 LEU A O 1
ATOM 636 N N . TYR A 1 85 ? -7.110 8.649 -1.175 1.00 94.75 85 TYR A N 1
ATOM 637 C CA . TYR A 1 85 ? -7.516 9.479 -0.047 1.00 94.75 85 TYR A CA 1
ATOM 638 C C . TYR A 1 85 ? -9.023 9.399 0.197 1.00 94.75 85 TYR A C 1
ATOM 640 O O . TYR A 1 85 ? -9.460 9.124 1.314 1.00 94.75 85 TYR A O 1
ATOM 648 N N . LYS A 1 86 ? -9.821 9.588 -0.860 1.00 94.56 86 LYS A N 1
ATOM 649 C CA . LYS A 1 86 ? -11.281 9.527 -0.783 1.00 94.56 86 LYS A CA 1
ATOM 650 C C . LYS A 1 86 ? -11.762 8.163 -0.289 1.00 94.56 86 LYS A C 1
ATOM 652 O O . LYS A 1 86 ? -12.604 8.126 0.605 1.00 94.56 86 LYS A O 1
ATOM 657 N N . ASP A 1 87 ? -11.220 7.067 -0.820 1.00 95.88 87 ASP A N 1
ATOM 658 C CA . ASP A 1 87 ? -11.568 5.709 -0.387 1.00 95.88 87 ASP A CA 1
ATOM 659 C C . ASP A 1 87 ? -11.294 5.520 1.114 1.00 95.88 87 ASP A C 1
ATOM 661 O O . ASP A 1 87 ? -12.187 5.117 1.864 1.00 95.88 87 ASP A O 1
ATOM 665 N N . LEU A 1 88 ? -10.095 5.887 1.575 1.00 96.25 88 LEU A N 1
ATOM 666 C CA . LEU A 1 88 ? -9.705 5.769 2.983 1.00 96.25 88 LEU A CA 1
ATOM 667 C C . LEU A 1 88 ? -10.544 6.673 3.893 1.00 96.25 88 LEU A C 1
ATOM 669 O O . LEU A 1 88 ? -10.989 6.249 4.959 1.00 96.25 88 LEU A O 1
ATOM 673 N N . TYR A 1 89 ? -10.838 7.897 3.462 1.00 95.06 89 TYR A N 1
ATOM 674 C CA . TYR A 1 89 ? -11.698 8.809 4.208 1.00 95.06 89 TYR A CA 1
ATOM 675 C C . TYR A 1 89 ? -13.126 8.259 4.361 1.00 95.06 89 TYR A C 1
ATOM 677 O O . TYR A 1 89 ? -13.719 8.347 5.439 1.00 95.06 89 TYR A O 1
ATOM 685 N N . GLN A 1 90 ? -13.676 7.618 3.324 1.00 95.62 90 GLN A N 1
ATOM 686 C CA . GLN A 1 90 ? -14.971 6.940 3.427 1.00 95.62 90 GLN A CA 1
ATOM 687 C C . GLN A 1 90 ? -14.914 5.719 4.353 1.00 95.62 90 GLN A C 1
ATOM 689 O O . GLN A 1 90 ? -15.851 5.503 5.122 1.00 95.62 90 GLN A O 1
ATOM 694 N N . MET A 1 91 ? -13.822 4.948 4.342 1.00 95.81 91 MET A N 1
ATOM 695 C CA . MET A 1 91 ? -13.610 3.859 5.307 1.00 95.81 91 MET A CA 1
ATOM 696 C C . MET A 1 91 ? -13.598 4.389 6.746 1.00 95.81 91 MET A C 1
ATOM 698 O O . MET A 1 91 ? -14.308 3.856 7.600 1.00 95.81 91 MET A O 1
ATOM 702 N N . LYS A 1 92 ? -12.898 5.504 7.002 1.00 95.75 92 LYS A N 1
ATOM 703 C CA . LYS A 1 92 ? -12.906 6.174 8.309 1.00 95.75 92 LYS A CA 1
ATOM 704 C C . LYS A 1 92 ? -14.311 6.605 8.725 1.00 95.75 92 LYS A C 1
ATOM 706 O O . LYS A 1 92 ? -14.722 6.325 9.849 1.00 95.75 92 LYS A O 1
ATOM 711 N N . LYS A 1 93 ? -15.071 7.238 7.822 1.00 95.81 93 LYS A N 1
ATOM 712 C CA . LYS A 1 93 ? -16.470 7.636 8.070 1.00 95.81 93 LYS A CA 1
ATOM 713 C C . LYS A 1 93 ? -17.381 6.450 8.397 1.00 95.81 93 LYS A C 1
ATOM 715 O O . LYS A 1 93 ? -18.328 6.608 9.159 1.00 95.81 93 LYS A O 1
ATOM 720 N N . ARG A 1 94 ? -17.083 5.265 7.858 1.00 96.56 94 ARG A N 1
ATOM 721 C CA . ARG A 1 94 ? -17.789 4.005 8.154 1.00 96.56 94 ARG A CA 1
ATOM 722 C C . ARG A 1 94 ? -17.322 3.326 9.445 1.00 96.56 94 ARG A C 1
ATOM 724 O O . ARG A 1 94 ? -17.849 2.274 9.791 1.00 96.56 94 ARG A O 1
ATOM 731 N N . GLY A 1 95 ? -16.367 3.917 10.163 1.00 96.06 95 GLY A N 1
ATOM 732 C CA . GLY A 1 95 ? -15.893 3.421 11.451 1.00 96.06 95 GLY A CA 1
ATOM 733 C C . GLY A 1 95 ? -14.671 2.507 11.376 1.00 96.06 95 GLY A C 1
ATOM 734 O O . GLY A 1 95 ? -14.356 1.864 12.377 1.00 96.06 95 GLY A O 1
ATOM 735 N N . ASP A 1 96 ? -13.961 2.449 10.242 1.00 96.06 96 ASP A N 1
ATOM 736 C CA . ASP A 1 96 ? -12.690 1.725 10.181 1.00 96.06 96 ASP A CA 1
ATOM 737 C C . ASP A 1 96 ? -11.649 2.409 11.086 1.00 96.06 96 ASP A C 1
ATOM 739 O O . ASP A 1 96 ? -11.235 3.553 10.865 1.00 96.06 96 ASP A O 1
ATOM 743 N N . LYS A 1 97 ? -11.250 1.699 12.145 1.00 95.88 97 LYS A N 1
ATOM 744 C CA . LYS A 1 97 ? -10.316 2.190 13.166 1.00 95.88 97 LYS A CA 1
ATOM 745 C C . LYS A 1 97 ? -8.865 2.180 12.706 1.00 95.88 97 LYS A C 1
ATOM 747 O O . LYS A 1 97 ? -8.070 2.921 13.266 1.00 95.88 97 LYS A O 1
ATOM 752 N N . SER A 1 98 ? -8.547 1.387 11.690 1.00 96.44 98 SER A N 1
ATOM 753 C CA . SER A 1 98 ? -7.198 1.286 11.133 1.00 96.44 98 SER A CA 1
ATOM 754 C C . SER A 1 98 ? -6.863 2.425 10.165 1.00 96.44 98 SER A C 1
ATOM 756 O O . SER A 1 98 ? -5.757 2.472 9.632 1.00 96.44 98 SER A O 1
ATOM 758 N N . VAL A 1 99 ? -7.815 3.334 9.913 1.00 97.00 99 VAL A N 1
ATOM 759 C CA . VAL A 1 99 ? -7.580 4.569 9.163 1.00 97.00 99 VAL A CA 1
ATOM 760 C C . VAL A 1 99 ? -7.381 5.738 10.123 1.00 97.00 99 VAL A C 1
ATOM 762 O O . VAL A 1 99 ? -8.248 6.042 10.952 1.00 97.00 99 VAL A O 1
ATOM 765 N N . THR A 1 100 ? -6.288 6.467 9.933 1.00 95.69 100 THR A N 1
ATOM 766 C CA . THR A 1 100 ? -5.993 7.727 10.620 1.00 95.69 100 THR A CA 1
ATOM 767 C C . THR A 1 100 ? -5.969 8.848 9.593 1.00 95.69 100 THR A C 1
ATOM 769 O O . THR A 1 100 ? -5.289 8.745 8.581 1.00 95.69 100 THR A O 1
ATOM 772 N N . VAL A 1 101 ? -6.736 9.912 9.831 1.00 93.81 101 VAL A N 1
ATOM 773 C CA . VAL A 1 101 ? -6.779 11.100 8.967 1.00 93.81 101 VAL A CA 1
ATOM 774 C C . VAL A 1 101 ? -6.048 12.214 9.697 1.00 93.81 101 VAL A C 1
ATOM 776 O O . VAL A 1 101 ? -6.332 12.452 10.874 1.00 93.81 101 VAL A O 1
ATOM 779 N N . ALA A 1 102 ? -5.107 12.867 9.021 1.00 90.31 102 ALA A N 1
ATOM 780 C CA . ALA A 1 102 ? -4.385 13.989 9.598 1.00 90.31 102 ALA A CA 1
ATOM 781 C C . ALA A 1 102 ? -5.344 15.164 9.880 1.00 90.31 102 ALA A C 1
ATOM 783 O O . ALA A 1 102 ? -6.337 15.336 9.160 1.00 90.31 102 ALA A O 1
ATOM 784 N N . PRO A 1 103 ? -5.075 15.984 10.911 1.00 85.69 103 PRO A N 1
ATOM 785 C CA . PRO A 1 103 ? -5.818 17.218 11.127 1.00 85.69 103 PRO A CA 1
ATOM 786 C C . PRO A 1 103 ? -5.732 18.124 9.896 1.00 85.69 103 PRO A C 1
ATOM 788 O O . PRO A 1 103 ? -4.661 18.272 9.309 1.00 85.69 103 PRO A O 1
ATOM 791 N N . LEU A 1 104 ? -6.847 18.760 9.537 1.00 81.88 104 LEU A N 1
ATOM 792 C CA . LEU A 1 104 ? -6.853 19.789 8.499 1.00 81.88 104 LEU A CA 1
ATOM 793 C C . LEU A 1 104 ? -6.019 20.989 8.953 1.00 81.88 104 LEU A C 1
ATOM 795 O O . LEU A 1 104 ? -6.158 21.457 10.088 1.00 81.88 104 LEU A O 1
ATOM 799 N N . LYS A 1 105 ? -5.198 21.531 8.054 1.00 77.69 105 LYS A N 1
ATOM 800 C CA . LYS A 1 105 ? -4.601 22.855 8.245 1.00 77.69 105 LYS A CA 1
ATOM 801 C C . LYS A 1 105 ? -5.675 23.925 8.024 1.00 77.69 105 LYS A C 1
ATOM 803 O O . LYS A 1 105 ? -6.732 23.679 7.440 1.00 77.69 105 LYS A O 1
ATOM 808 N N . SER A 1 106 ? -5.422 25.135 8.520 1.00 73.06 106 SER A N 1
ATOM 809 C CA . SER A 1 106 ? -6.373 26.247 8.393 1.00 73.06 106 SER A CA 1
ATOM 810 C C . SER A 1 106 ? -6.746 26.490 6.925 1.00 73.06 106 SER A C 1
ATOM 812 O O . SER A 1 106 ? -5.870 26.719 6.094 1.00 73.06 106 SER A O 1
ATOM 814 N N . GLY A 1 107 ? -8.045 26.439 6.614 1.00 74.31 107 GLY A N 1
ATOM 815 C CA . GLY A 1 107 ? -8.579 26.640 5.263 1.00 74.31 107 GLY A CA 1
ATOM 816 C C . GLY A 1 107 ? -8.667 25.383 4.390 1.00 74.31 107 GLY A C 1
ATOM 817 O O . GLY A 1 107 ? -9.226 25.460 3.296 1.00 74.31 107 GLY A O 1
ATOM 818 N N . GLU A 1 108 ? -8.179 24.230 4.853 1.00 78.00 108 GLU A N 1
ATOM 819 C CA . GLU A 1 108 ? -8.317 22.966 4.126 1.00 78.00 108 GLU A CA 1
ATOM 820 C C . GLU A 1 108 ? -9.701 22.336 4.336 1.00 78.00 108 GLU A C 1
ATOM 822 O O . GLU A 1 108 ? -10.364 22.522 5.359 1.00 78.00 108 GLU A O 1
ATOM 827 N N . ARG A 1 109 ? -10.140 21.561 3.343 1.00 74.00 109 ARG A N 1
ATOM 828 C CA . ARG A 1 109 ? -11.325 20.704 3.411 1.00 74.00 109 ARG A CA 1
ATOM 829 C C . ARG A 1 109 ? -10.915 19.301 2.985 1.00 74.00 109 ARG A C 1
ATOM 831 O O . ARG A 1 109 ? -9.994 19.139 2.194 1.00 74.00 109 ARG A O 1
ATOM 838 N N . HIS A 1 110 ? -11.620 18.287 3.477 1.00 69.19 110 HIS A N 1
ATOM 839 C CA . HIS A 1 110 ? -11.417 16.892 3.062 1.00 69.19 110 HIS A CA 1
ATOM 840 C C . HIS A 1 110 ? -11.905 16.606 1.619 1.00 69.19 110 HIS A C 1
ATOM 842 O O . HIS A 1 110 ? -12.071 15.441 1.252 1.00 69.19 110 HIS A O 1
ATOM 848 N N . GLU A 1 111 ? -12.162 17.659 0.829 1.00 59.41 111 GLU A N 1
ATOM 849 C CA . GLU A 1 111 ? -12.746 17.659 -0.519 1.00 59.41 111 GLU A CA 1
ATOM 850 C C . GLU A 1 111 ? -12.090 18.722 -1.408 1.00 59.41 111 GLU A C 1
ATOM 852 O O . GLU A 1 111 ? -12.059 19.906 -0.989 1.00 59.41 111 GLU A O 1
#